Protein AF-A0A9Y1FMV9-F1 (afdb_monomer_lite)

pLDDT: mean 71.21, std 13.7, range [32.91, 86.69]

Structure (mmCIF, N/CA/C/O backbone):
data_AF-A0A9Y1FMV9-F1
#
_entry.id   AF-A0A9Y1FMV9-F1
#
loop_
_atom_site.group_PDB
_atom_site.id
_atom_site.type_symbol
_atom_site.label_atom_id
_atom_site.label_alt_id
_atom_site.label_comp_id
_atom_site.label_asym_id
_atom_site.label_entity_id
_atom_site.label_seq_id
_atom_site.pdbx_PDB_ins_code
_atom_site.Cartn_x
_atom_site.Cartn_y
_atom_site.Cartn_z
_atom_site.occupancy
_atom_site.B_iso_or_equiv
_atom_site.auth_seq_id
_atom_site.auth_comp_id
_atom_site.auth_asym_id
_atom_site.auth_atom_id
_atom_site.pdbx_PDB_model_num
ATOM 1 N N . MET A 1 1 ? 15.085 -5.071 -22.500 1.00 32.91 1 MET A N 1
ATOM 2 C CA . MET A 1 1 ? 13.706 -5.450 -22.124 1.00 32.91 1 MET A CA 1
ATOM 3 C C . MET A 1 1 ? 13.434 -4.931 -20.727 1.00 32.91 1 MET A C 1
ATOM 5 O O . MET A 1 1 ? 13.987 -5.466 -19.777 1.00 32.91 1 MET A O 1
ATOM 9 N N . ILE A 1 2 ? 12.656 -3.857 -20.595 1.00 39.28 2 ILE A N 1
ATOM 10 C CA . ILE A 1 2 ? 12.183 -3.416 -19.281 1.00 39.28 2 ILE A CA 1
ATOM 11 C C . ILE A 1 2 ? 11.007 -4.333 -18.966 1.00 39.28 2 ILE A C 1
ATOM 13 O O . ILE A 1 2 ? 9.917 -4.130 -19.495 1.00 39.28 2 ILE A O 1
ATOM 17 N N . TYR A 1 3 ? 11.250 -5.387 -18.186 1.00 43.34 3 TYR A N 1
ATOM 18 C CA . TYR A 1 3 ? 10.162 -6.139 -17.578 1.00 43.34 3 TYR A CA 1
ATOM 19 C C . TYR A 1 3 ? 9.313 -5.116 -16.828 1.00 43.34 3 TYR A C 1
ATOM 21 O O . TYR A 1 3 ? 9.797 -4.440 -15.920 1.00 43.34 3 TYR A O 1
ATOM 29 N N . PHE A 1 4 ? 8.074 -4.914 -17.271 1.00 46.78 4 PHE A N 1
ATOM 30 C CA . PHE A 1 4 ? 7.110 -4.169 -16.484 1.00 46.78 4 PHE A CA 1
ATOM 31 C C . PHE A 1 4 ? 6.951 -4.960 -15.189 1.00 46.78 4 PHE A C 1
ATOM 33 O O . PHE A 1 4 ? 6.237 -5.953 -15.178 1.00 46.78 4 PHE A O 1
ATOM 40 N N . GLN A 1 5 ? 7.636 -4.553 -14.118 1.00 57.47 5 GLN A N 1
ATOM 41 C CA . GLN A 1 5 ? 7.363 -5.061 -12.780 1.00 57.47 5 GLN A CA 1
ATOM 42 C C . GLN A 1 5 ? 5.907 -4.706 -12.483 1.00 57.47 5 GLN A C 1
ATOM 44 O O . GLN A 1 5 ? 5.527 -3.544 -12.316 1.00 57.47 5 GLN A O 1
ATOM 49 N N . ILE A 1 6 ? 5.049 -5.703 -12.644 1.00 64.56 6 ILE A N 1
ATOM 50 C CA . ILE A 1 6 ? 3.667 -5.678 -12.199 1.00 64.56 6 ILE A CA 1
ATOM 51 C C . ILE A 1 6 ? 3.742 -5.881 -10.687 1.00 64.56 6 ILE A C 1
ATOM 53 O O . ILE A 1 6 ? 4.523 -6.706 -10.218 1.00 64.56 6 ILE A O 1
ATOM 57 N N . LEU A 1 7 ? 2.986 -5.085 -9.930 1.00 70.56 7 LEU A N 1
ATOM 58 C CA . LEU A 1 7 ? 2.775 -5.389 -8.520 1.00 70.56 7 LEU A CA 1
ATOM 59 C C . LEU A 1 7 ? 1.946 -6.667 -8.481 1.00 70.56 7 LEU A C 1
ATOM 61 O O . LEU A 1 7 ? 0.809 -6.677 -8.938 1.00 70.56 7 LEU A O 1
ATOM 65 N N . ASP A 1 8 ? 2.552 -7.744 -8.003 1.00 79.81 8 ASP A N 1
ATOM 66 C CA . ASP A 1 8 ? 1.854 -9.003 -7.796 1.00 79.81 8 ASP A CA 1
ATOM 67 C C . ASP A 1 8 ? 0.802 -8.804 -6.700 1.00 79.81 8 ASP A C 1
ATOM 69 O O . ASP A 1 8 ? 1.131 -8.607 -5.526 1.00 79.81 8 ASP A O 1
ATOM 73 N N . SER A 1 9 ? -0.468 -8.823 -7.099 1.00 79.88 9 SER A N 1
ATOM 74 C CA . SER A 1 9 ? -1.610 -8.577 -6.223 1.00 79.88 9 SER A CA 1
ATOM 75 C C . SER A 1 9 ? -1.621 -9.515 -5.015 1.00 79.88 9 SER A C 1
ATOM 77 O O . SER A 1 9 ? -1.954 -9.084 -3.912 1.00 79.88 9 SER A O 1
ATOM 79 N N . GLN A 1 10 ? -1.195 -10.771 -5.185 1.00 83.62 10 GLN A N 1
ATOM 80 C CA . GLN A 1 10 ? -1.151 -11.743 -4.099 1.00 83.62 10 GLN A CA 1
ATOM 81 C C . GLN A 1 10 ? -0.050 -11.396 -3.093 1.00 83.62 10 GLN A C 1
ATOM 83 O O . GLN A 1 10 ? -0.318 -11.352 -1.893 1.00 83.62 10 GLN A O 1
ATOM 88 N N . LYS A 1 11 ? 1.154 -11.049 -3.563 1.00 82.62 11 LYS A N 1
ATOM 89 C CA . LYS A 1 11 ? 2.232 -10.583 -2.672 1.00 82.62 11 LYS A CA 1
ATOM 90 C C . LYS A 1 11 ? 1.844 -9.318 -1.915 1.00 82.62 11 LYS A C 1
ATOM 92 O O . LYS A 1 11 ? 2.167 -9.179 -0.738 1.00 82.62 11 LYS A O 1
ATOM 97 N N . VAL A 1 12 ? 1.147 -8.395 -2.579 1.00 82.00 12 VAL A N 1
ATOM 98 C CA . VAL A 1 12 ? 0.644 -7.168 -1.944 1.00 82.00 12 VAL A CA 1
ATOM 99 C C . VAL A 1 12 ? -0.340 -7.502 -0.838 1.00 82.00 12 VAL A C 1
ATOM 101 O O . VAL A 1 12 ? -0.227 -6.969 0.267 1.00 82.00 12 VAL A O 1
ATOM 104 N N . ARG A 1 13 ? -1.267 -8.415 -1.121 1.00 83.62 13 ARG A N 1
ATOM 105 C CA . ARG A 1 13 ? -2.250 -8.889 -0.156 1.00 83.62 13 ARG A CA 1
ATOM 106 C C . ARG A 1 13 ? -1.587 -9.531 1.060 1.00 83.62 13 ARG A C 1
ATOM 108 O O . ARG A 1 13 ? -1.848 -9.115 2.186 1.00 83.62 13 ARG A O 1
ATOM 115 N N . GLU A 1 14 ? -0.694 -10.490 0.839 1.00 86.69 14 GLU A N 1
ATOM 116 C CA . GLU A 1 14 ? 0.027 -11.193 1.904 1.00 86.69 14 GLU A CA 1
ATOM 117 C C . GLU A 1 14 ? 0.852 -10.227 2.759 1.00 86.69 14 GLU A C 1
ATOM 119 O O . GLU A 1 14 ? 0.773 -10.259 3.988 1.00 86.69 14 GLU A O 1
ATOM 124 N N . PHE A 1 15 ? 1.587 -9.309 2.126 1.00 85.56 15 PHE A N 1
ATOM 125 C CA . PHE A 1 15 ? 2.379 -8.314 2.841 1.00 85.56 15 PHE A CA 1
ATOM 126 C C . PHE A 1 15 ? 1.511 -7.426 3.734 1.00 85.56 15 PHE A C 1
ATOM 128 O O . PHE A 1 15 ? 1.883 -7.169 4.881 1.00 85.56 15 PHE A O 1
ATOM 135 N N . ILE A 1 16 ? 0.367 -6.956 3.227 1.00 83.75 16 ILE A N 1
ATOM 136 C CA . ILE A 1 16 ? -0.556 -6.109 3.987 1.00 83.75 16 ILE A CA 1
ATOM 137 C C . ILE A 1 16 ? -1.097 -6.858 5.206 1.00 83.75 16 ILE A C 1
ATOM 139 O O . ILE A 1 16 ? -1.037 -6.308 6.304 1.00 83.75 16 ILE A O 1
ATOM 143 N N . VAL A 1 17 ? -1.551 -8.104 5.039 1.00 84.19 17 VAL A N 1
ATOM 144 C CA . VAL A 1 17 ? -2.095 -8.921 6.138 1.00 84.19 17 VAL A CA 1
ATOM 145 C C . VAL A 1 17 ? -1.033 -9.193 7.203 1.00 84.19 17 VAL A C 1
ATOM 147 O O . VAL A 1 17 ? -1.274 -8.982 8.389 1.00 84.19 17 VAL A O 1
ATOM 150 N N . ILE A 1 18 ? 0.168 -9.615 6.795 1.00 86.56 18 ILE A N 1
ATOM 151 C CA . ILE A 1 18 ? 1.258 -9.952 7.724 1.00 86.56 18 ILE A CA 1
ATOM 152 C C . ILE A 1 18 ? 1.703 -8.722 8.524 1.00 86.56 18 ILE A C 1
ATOM 154 O O . ILE A 1 18 ? 1.973 -8.813 9.722 1.00 86.56 18 ILE A O 1
ATOM 158 N N . ASN A 1 19 ? 1.780 -7.561 7.870 1.00 83.50 19 ASN A N 1
ATOM 159 C CA . ASN A 1 19 ? 2.355 -6.355 8.463 1.00 83.50 19 ASN A CA 1
ATOM 160 C C . ASN A 1 19 ? 1.312 -5.388 9.030 1.00 83.50 19 ASN A C 1
ATOM 162 O O . ASN A 1 19 ? 1.691 -4.330 9.536 1.00 83.50 19 ASN A O 1
ATOM 166 N N . GLU A 1 20 ? 0.022 -5.724 8.989 1.00 82.62 20 GLU A N 1
ATOM 167 C CA . GLU A 1 20 ? -1.076 -4.831 9.368 1.00 82.62 20 GLU A CA 1
ATOM 168 C C . GLU A 1 20 ? -0.852 -4.185 10.743 1.00 82.62 20 GLU A C 1
ATOM 170 O O . GLU A 1 20 ? -0.857 -2.959 10.872 1.00 82.62 20 GLU A O 1
ATOM 175 N N . LEU A 1 21 ? -0.588 -4.996 11.774 1.00 79.81 21 LEU A N 1
ATOM 176 C CA . LEU A 1 21 ? -0.385 -4.513 13.144 1.00 79.81 21 LEU A CA 1
ATOM 177 C C . LEU A 1 21 ? 0.828 -3.584 13.269 1.00 79.81 21 LEU A C 1
ATOM 179 O O . LEU A 1 21 ? 0.791 -2.615 14.030 1.00 79.81 21 LEU A O 1
ATOM 183 N N . PHE A 1 22 ? 1.905 -3.870 12.539 1.00 82.12 22 PHE A N 1
ATOM 184 C CA . PHE A 1 22 ? 3.112 -3.047 12.544 1.00 82.12 22 PHE A CA 1
ATOM 185 C C . PHE A 1 22 ? 2.873 -1.715 11.827 1.00 82.12 22 PHE A C 1
ATOM 187 O O . PHE A 1 22 ? 3.158 -0.647 12.371 1.00 82.12 22 PHE A O 1
ATOM 194 N N . LEU A 1 23 ? 2.275 -1.764 10.638 1.00 78.19 23 LEU A N 1
ATOM 195 C CA . LEU A 1 23 ? 1.988 -0.595 9.812 1.00 78.19 23 LEU A CA 1
ATOM 196 C C . LEU A 1 23 ? 0.994 0.349 10.496 1.00 78.19 23 LEU A C 1
ATOM 198 O O . LEU A 1 23 ? 1.210 1.563 10.503 1.00 78.19 23 LEU A O 1
ATOM 202 N N . LYS A 1 24 ? -0.043 -0.197 11.144 1.00 77.75 24 LYS A N 1
ATOM 203 C CA . LYS A 1 24 ? -0.998 0.575 11.953 1.00 77.75 24 LYS A CA 1
ATOM 204 C C . LYS A 1 24 ? -0.347 1.245 13.164 1.00 77.75 24 LYS A C 1
ATOM 206 O O . LYS A 1 24 ? -0.765 2.329 13.549 1.00 77.75 24 LYS A O 1
ATOM 211 N N . LYS A 1 25 ? 0.691 0.648 13.762 1.00 78.31 25 LYS A N 1
ATOM 212 C CA . LYS A 1 25 ? 1.472 1.298 14.833 1.00 78.31 25 LYS A CA 1
ATOM 213 C C . LYS A 1 25 ? 2.397 2.391 14.293 1.00 78.31 25 LYS A C 1
ATOM 215 O O . LYS A 1 25 ? 2.572 3.421 14.942 1.00 78.31 25 LYS A O 1
ATOM 220 N N . LEU A 1 26 ? 2.987 2.179 13.115 1.00 73.69 26 LEU A N 1
ATOM 221 C CA . LEU A 1 26 ? 3.931 3.115 12.496 1.00 73.69 26 LEU A CA 1
ATOM 222 C C . LEU A 1 26 ? 3.247 4.385 11.964 1.00 73.69 26 LEU A C 1
ATOM 224 O O . LEU A 1 26 ? 3.853 5.465 11.898 1.00 73.69 26 LEU A O 1
ATOM 228 N N . VAL A 1 27 ? 1.985 4.257 11.559 1.00 72.56 27 VAL A N 1
ATOM 229 C CA . VAL A 1 27 ? 1.145 5.358 11.102 1.00 72.56 27 VAL A CA 1
ATOM 230 C C . VAL A 1 27 ? 0.164 5.715 12.210 1.00 72.56 27 VAL A C 1
ATOM 232 O O . VAL A 1 27 ? -0.837 5.038 12.398 1.00 72.56 27 VAL A O 1
ATOM 235 N N . LYS A 1 28 ? 0.414 6.820 12.925 1.00 65.12 28 LYS A N 1
ATOM 236 C CA . LYS A 1 28 ? -0.615 7.424 13.783 1.00 65.12 28 LYS A CA 1
ATOM 237 C C . LYS A 1 28 ? -1.770 7.886 12.892 1.00 65.12 28 LYS A C 1
ATOM 239 O O . LYS A 1 28 ? -1.686 8.945 12.267 1.00 65.12 28 LYS A O 1
ATOM 244 N N . GLU A 1 29 ? -2.820 7.080 12.791 1.00 62.00 29 GLU A N 1
ATOM 245 C CA . GLU A 1 29 ? -4.064 7.518 12.171 1.00 62.00 29 GLU A CA 1
ATOM 246 C C . GLU A 1 29 ? -4.728 8.530 13.105 1.00 62.00 29 GLU A C 1
ATOM 248 O O . GLU A 1 29 ? -5.102 8.215 14.233 1.00 62.00 29 GLU A O 1
ATOM 253 N N . GLU A 1 30 ? -4.821 9.786 12.668 1.00 53.00 30 GLU A N 1
ATOM 254 C CA . GLU A 1 30 ? -5.593 10.778 13.408 1.00 53.00 30 GLU A CA 1
ATOM 255 C C . GLU A 1 30 ? -7.077 10.415 13.293 1.00 53.00 30 GLU A C 1
ATOM 257 O O . GLU A 1 30 ? -7.675 10.563 12.227 1.00 53.00 30 GLU A O 1
ATOM 262 N N . THR A 1 31 ? -7.695 10.014 14.405 1.00 46.84 31 THR A N 1
ATOM 263 C CA . THR A 1 31 ? -9.148 9.847 14.595 1.00 46.84 31 THR A CA 1
ATOM 264 C C . THR A 1 31 ? -9.882 11.196 14.575 1.00 46.84 31 THR A C 1
ATOM 266 O O . THR A 1 31 ? -10.723 11.498 15.416 1.00 46.84 31 THR A O 1
ATOM 269 N N . ARG A 1 32 ? -9.559 12.078 13.626 1.00 45.28 32 ARG A N 1
ATOM 270 C CA . ARG A 1 32 ? -10.301 13.324 13.427 1.00 45.28 32 ARG A CA 1
ATOM 271 C C . ARG A 1 32 ? -11.437 13.077 12.447 1.00 45.28 32 ARG A C 1
ATO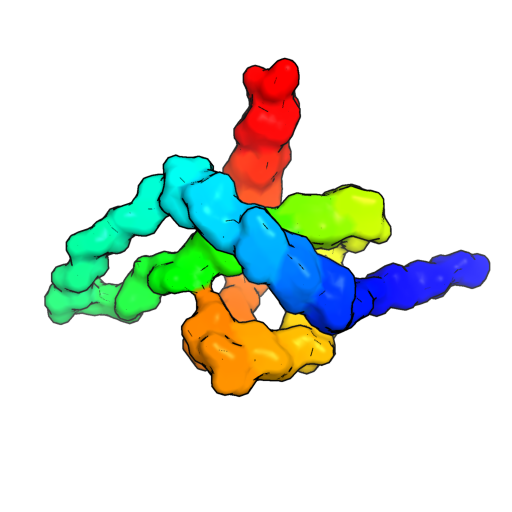M 273 O O . ARG A 1 32 ? -11.283 13.235 11.236 1.00 45.28 32 ARG A O 1
ATOM 280 N N . GLU A 1 33 ? -12.608 12.762 12.992 1.00 44.56 33 GLU A N 1
ATOM 281 C CA . GLU A 1 33 ? -13.881 12.974 12.303 1.00 44.56 33 GLU A CA 1
ATOM 282 C C . GLU A 1 33 ? -14.075 14.481 12.076 1.00 44.56 33 GLU A C 1
ATOM 284 O O . GLU A 1 33 ? -14.683 15.197 12.870 1.00 44.56 33 GLU A O 1
ATOM 289 N N . SER A 1 34 ? -13.496 15.016 11.001 1.00 43.00 34 SER A N 1
ATOM 290 C CA . SER A 1 34 ? -13.768 16.397 10.618 1.00 43.00 34 SER A CA 1
ATOM 291 C C . SER A 1 34 ? -15.220 16.517 10.148 1.00 43.00 34 SER A C 1
ATOM 293 O O . SER A 1 34 ? -15.591 15.951 9.121 1.00 43.00 34 SER A O 1
ATOM 295 N N . LYS A 1 35 ? -16.031 17.322 10.848 1.00 46.53 35 LYS A N 1
ATOM 296 C CA . LYS A 1 35 ? -17.382 17.729 10.409 1.00 46.53 35 LYS A CA 1
ATOM 297 C C . LYS A 1 35 ? -17.368 18.645 9.168 1.00 46.53 35 LYS A C 1
ATOM 299 O O . LYS A 1 35 ? -18.422 18.957 8.624 1.00 46.53 35 LYS A O 1
ATOM 304 N N . ARG A 1 36 ? -16.191 19.086 8.700 1.00 46.94 36 ARG A N 1
ATOM 305 C CA . ARG A 1 36 ? -16.007 19.936 7.511 1.00 46.94 36 ARG A CA 1
ATOM 306 C C . ARG A 1 36 ? -14.836 19.427 6.665 1.00 46.94 36 ARG A C 1
ATOM 308 O O . ARG A 1 36 ? -13.674 19.589 7.024 1.00 46.94 36 ARG A O 1
ATOM 315 N N . GLY A 1 37 ? -15.151 18.855 5.507 1.00 38.44 37 GLY A N 1
ATOM 316 C CA . GLY A 1 37 ? -14.172 18.489 4.480 1.00 38.44 37 GLY A CA 1
ATOM 317 C C . GLY A 1 37 ? -13.719 17.029 4.547 1.00 38.44 37 GLY A C 1
ATOM 318 O O . GLY A 1 37 ? -13.384 16.534 5.616 1.00 38.44 37 GLY A O 1
ATOM 319 N N . ARG A 1 38 ? -13.759 16.375 3.370 1.00 41.12 38 ARG A N 1
ATOM 320 C CA . ARG A 1 38 ? -13.398 14.979 3.033 1.00 41.12 38 ARG A CA 1
ATOM 321 C C . ARG A 1 38 ? -12.768 14.165 4.172 1.00 41.12 38 ARG A C 1
ATOM 323 O O . ARG A 1 38 ? -11.689 14.521 4.642 1.00 41.12 38 ARG A O 1
ATOM 330 N N . LYS A 1 39 ? -13.386 13.015 4.499 1.00 40.41 39 LYS A N 1
ATOM 331 C CA . LYS A 1 39 ? -12.806 11.956 5.350 1.00 40.41 39 LYS A CA 1
ATOM 332 C C . LYS A 1 39 ? -11.333 11.760 4.965 1.00 40.41 39 LYS A C 1
ATOM 334 O O . LYS A 1 39 ? -11.038 11.289 3.868 1.00 40.41 39 LYS A O 1
ATOM 339 N N . ARG A 1 40 ? -10.407 12.197 5.823 1.00 47.75 40 ARG A N 1
ATOM 340 C CA . ARG A 1 40 ? -8.969 12.095 5.557 1.00 47.75 40 ARG A CA 1
ATOM 341 C C . ARG A 1 40 ? -8.530 10.663 5.848 1.00 47.75 40 ARG A C 1
ATOM 343 O O . ARG A 1 40 ? -8.266 10.343 6.992 1.00 47.75 40 ARG A O 1
ATOM 350 N N . ILE A 1 41 ? -8.487 9.859 4.784 1.00 50.50 41 ILE A N 1
ATOM 351 C CA . ILE A 1 41 ? -7.711 8.621 4.587 1.00 50.50 41 ILE A CA 1
ATOM 352 C C . ILE A 1 41 ? -7.627 7.723 5.837 1.00 50.50 41 ILE A C 1
ATOM 354 O O . ILE A 1 41 ? -6.709 7.865 6.638 1.00 50.50 41 ILE A O 1
ATOM 358 N N . VAL A 1 42 ? -8.536 6.750 5.929 1.00 53.62 42 VAL A N 1
ATOM 359 C CA . VAL A 1 42 ? -8.571 5.663 6.942 1.00 53.62 42 VAL A CA 1
ATOM 360 C C . VAL A 1 42 ? -7.616 4.503 6.565 1.00 53.62 42 VAL A C 1
ATOM 362 O O . VAL A 1 42 ? -7.833 3.338 6.874 1.00 53.62 42 VAL A O 1
ATOM 365 N N . GLU A 1 43 ? -6.633 4.810 5.720 1.00 70.38 43 GLU A N 1
ATOM 366 C CA . GLU A 1 43 ? -5.990 3.858 4.801 1.00 70.38 43 GLU A CA 1
ATOM 367 C C . GLU A 1 43 ? -4.497 4.190 4.636 1.00 70.38 43 GLU A C 1
ATOM 369 O O . GLU A 1 43 ? -3.809 3.662 3.763 1.00 70.38 43 GLU A O 1
ATOM 374 N N . ARG A 1 44 ? -3.963 5.115 5.451 1.00 74.31 44 ARG A N 1
ATOM 375 C CA . ARG A 1 44 ? -2.598 5.644 5.270 1.00 74.31 44 ARG A CA 1
ATOM 376 C C . ARG A 1 44 ? -1.550 4.556 5.463 1.00 74.31 44 ARG A C 1
ATOM 378 O O . ARG A 1 44 ? -0.514 4.584 4.803 1.00 74.31 44 ARG A O 1
ATOM 385 N N . TRP A 1 45 ? -1.828 3.610 6.354 1.00 78.50 45 TRP A N 1
ATOM 386 C CA . TRP A 1 45 ? -0.984 2.445 6.589 1.00 78.50 45 TRP A CA 1
ATOM 387 C C . TRP A 1 45 ? -0.968 1.493 5.379 1.00 78.50 45 TRP A C 1
ATOM 389 O O . TRP A 1 45 ? 0.086 0.943 5.076 1.00 78.50 45 TRP A O 1
ATOM 399 N N . VAL A 1 46 ? -2.070 1.383 4.625 1.00 79.94 46 VAL A N 1
ATOM 400 C CA . VAL A 1 46 ? -2.139 0.602 3.375 1.00 79.94 46 VAL A CA 1
ATOM 401 C C . VAL A 1 46 ? -1.324 1.284 2.274 1.00 79.94 46 VAL A C 1
ATOM 403 O O . VAL A 1 46 ? -0.521 0.641 1.605 1.00 79.94 46 VAL A O 1
ATOM 406 N N . ILE A 1 47 ? -1.451 2.610 2.132 1.00 80.44 47 ILE A N 1
ATOM 407 C CA . ILE A 1 47 ? -0.639 3.402 1.187 1.00 80.44 47 ILE A CA 1
ATOM 408 C C . ILE A 1 47 ? 0.855 3.252 1.499 1.00 80.44 47 ILE A C 1
ATOM 410 O O . ILE A 1 47 ? 1.675 3.118 0.591 1.00 80.44 47 ILE A O 1
ATOM 414 N N . LEU A 1 48 ? 1.210 3.262 2.785 1.00 81.19 48 LEU A N 1
ATOM 415 C CA . LEU A 1 48 ? 2.575 3.027 3.236 1.00 81.19 48 LEU A CA 1
ATOM 416 C C . LEU A 1 48 ? 3.050 1.609 2.888 1.00 81.19 48 LEU A C 1
ATOM 418 O O . LEU A 1 48 ? 4.153 1.464 2.370 1.00 81.19 48 LEU A O 1
ATOM 422 N N . ALA A 1 49 ? 2.227 0.585 3.130 1.00 84.06 49 ALA A N 1
ATOM 423 C CA . ALA A 1 49 ?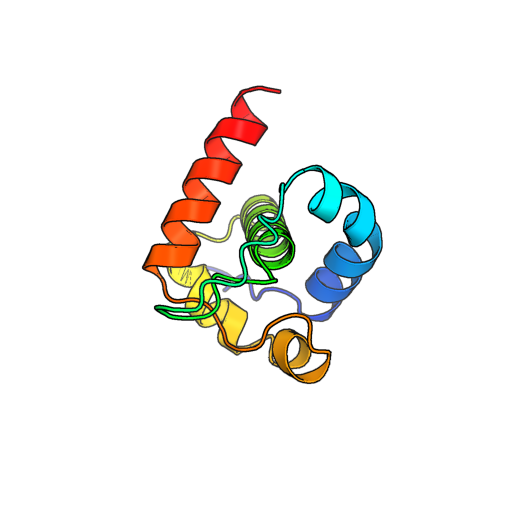 2.541 -0.801 2.780 1.00 84.06 49 ALA A CA 1
ATOM 424 C C . ALA A 1 49 ? 2.890 -0.924 1.295 1.00 84.06 49 ALA A C 1
ATOM 426 O O . ALA A 1 49 ? 3.947 -1.425 0.923 1.00 84.06 49 ALA A O 1
ATOM 427 N N . ILE A 1 50 ? 2.026 -0.364 0.453 1.00 82.88 50 ILE A N 1
ATOM 428 C CA . ILE A 1 50 ? 2.194 -0.329 -0.994 1.00 82.88 50 ILE A CA 1
ATOM 429 C C . ILE A 1 50 ? 3.486 0.397 -1.387 1.00 82.88 50 ILE A C 1
ATOM 431 O O . ILE A 1 50 ? 4.217 -0.079 -2.253 1.00 82.88 50 ILE A O 1
ATOM 435 N N . ALA A 1 51 ? 3.790 1.537 -0.760 1.00 81.44 51 ALA A N 1
ATOM 436 C CA . ALA A 1 51 ? 5.015 2.285 -1.036 1.00 81.44 51 ALA A CA 1
ATOM 437 C C . ALA A 1 51 ? 6.278 1.485 -0.673 1.00 81.44 51 ALA A C 1
ATOM 439 O O . ALA A 1 51 ? 7.265 1.539 -1.407 1.00 81.44 51 ALA A O 1
ATOM 440 N N . ILE A 1 52 ? 6.240 0.724 0.425 1.00 82.56 52 ILE A N 1
ATOM 441 C CA . ILE A 1 52 ? 7.338 -0.154 0.847 1.00 82.56 52 ILE A CA 1
ATOM 442 C C . ILE A 1 52 ? 7.538 -1.281 -0.170 1.00 82.56 52 ILE A C 1
ATOM 444 O O . ILE A 1 52 ? 8.650 -1.448 -0.669 1.00 82.56 52 ILE A O 1
ATOM 448 N N . ILE A 1 53 ? 6.473 -1.999 -0.537 1.00 84.06 53 ILE A N 1
ATOM 449 C CA . ILE A 1 53 ? 6.543 -3.082 -1.533 1.00 84.06 53 ILE A CA 1
ATOM 450 C C . ILE A 1 53 ? 7.065 -2.548 -2.861 1.00 84.06 53 ILE A C 1
ATOM 452 O O . ILE A 1 53 ? 7.984 -3.113 -3.439 1.00 84.06 53 ILE A O 1
ATOM 456 N N . ALA A 1 54 ? 6.529 -1.419 -3.321 1.00 81.31 54 ALA A N 1
ATOM 457 C CA . ALA A 1 54 ? 6.976 -0.790 -4.551 1.00 81.31 54 ALA A CA 1
ATOM 458 C C . ALA A 1 54 ? 8.466 -0.438 -4.519 1.00 81.31 54 ALA A C 1
ATOM 460 O O . ALA A 1 54 ? 9.129 -0.571 -5.541 1.00 81.31 54 ALA A O 1
ATOM 461 N N . ARG A 1 55 ? 9.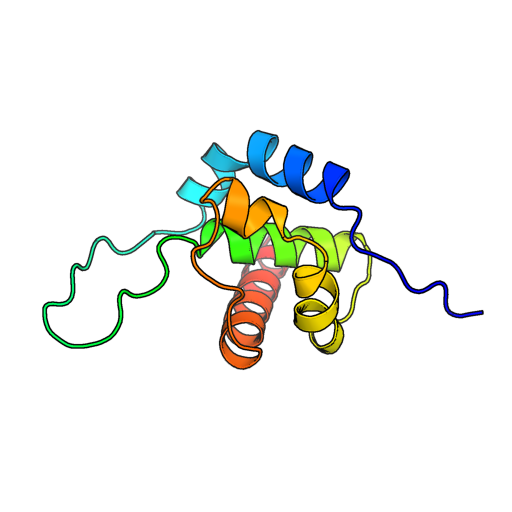024 -0.034 -3.371 1.00 80.06 55 ARG A N 1
ATOM 462 C CA . ARG A 1 55 ? 10.475 0.167 -3.248 1.00 80.06 55 ARG A CA 1
ATOM 463 C C . ARG A 1 55 ? 11.265 -1.130 -3.306 1.00 80.06 55 ARG A C 1
ATOM 465 O O . ARG A 1 55 ? 12.267 -1.159 -4.011 1.00 80.06 55 ARG A O 1
ATOM 472 N N . ILE A 1 56 ? 10.825 -2.164 -2.593 1.00 81.00 56 ILE A N 1
ATOM 473 C CA . ILE A 1 56 ? 11.467 -3.489 -2.613 1.00 81.00 56 ILE A CA 1
ATOM 474 C C . ILE A 1 56 ? 11.497 -4.030 -4.047 1.00 81.00 56 ILE A C 1
ATOM 476 O O . ILE A 1 56 ? 12.522 -4.510 -4.517 1.00 81.00 56 ILE A O 1
ATOM 480 N N . GLU A 1 57 ? 10.392 -3.859 -4.766 1.00 80.12 57 GLU A N 1
ATOM 481 C CA . GLU A 1 57 ? 10.237 -4.255 -6.162 1.00 80.12 57 GLU A CA 1
ATOM 482 C C . GLU A 1 57 ? 10.880 -3.254 -7.143 1.00 80.12 57 GLU A C 1
ATOM 484 O O . GLU A 1 57 ? 10.788 -3.449 -8.343 1.00 80.12 57 GLU A O 1
ATOM 489 N N . GLY A 1 58 ? 11.528 -2.168 -6.702 1.00 80.25 58 GLY A N 1
ATOM 490 C CA . GLY A 1 58 ? 12.184 -1.203 -7.603 1.00 80.25 58 GLY A CA 1
ATOM 491 C C . GLY A 1 58 ? 11.232 -0.381 -8.490 1.00 80.25 58 GLY A C 1
ATOM 492 O O . GLY A 1 58 ? 11.648 0.234 -9.476 1.00 80.25 58 GLY A O 1
ATOM 493 N N . ILE A 1 59 ? 9.948 -0.326 -8.143 1.00 82.62 59 ILE A N 1
ATOM 494 C CA . ILE A 1 59 ? 8.915 0.407 -8.869 1.00 82.62 59 ILE A CA 1
ATOM 495 C C . ILE A 1 59 ? 9.030 1.900 -8.561 1.00 82.62 59 ILE A C 1
ATOM 497 O O . ILE A 1 59 ? 8.870 2.366 -7.431 1.00 82.62 59 ILE A O 1
ATOM 501 N N . ALA A 1 60 ? 9.245 2.691 -9.612 1.00 80.31 60 ALA A N 1
ATOM 502 C CA . ALA A 1 60 ? 9.225 4.141 -9.504 1.00 80.31 60 ALA A CA 1
ATOM 503 C C . ALA A 1 60 ? 7.837 4.637 -9.067 1.00 80.31 60 ALA A C 1
ATOM 505 O O . ALA A 1 60 ? 6.831 4.308 -9.697 1.00 80.31 60 ALA A O 1
ATOM 506 N N . TRP A 1 61 ? 7.79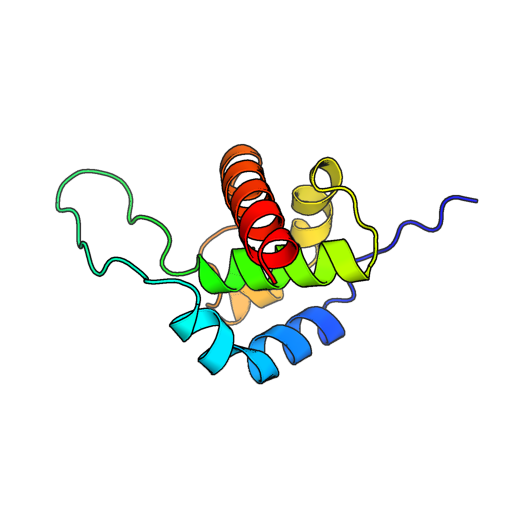0 5.532 -8.075 1.00 76.94 61 TRP A N 1
ATOM 507 C CA . TRP A 1 61 ? 6.539 6.082 -7.528 1.00 76.94 61 TRP A CA 1
ATOM 508 C C . TRP A 1 61 ? 5.584 6.638 -8.598 1.00 76.94 61 TRP A C 1
ATOM 510 O O . TRP A 1 61 ? 4.368 6.554 -8.461 1.00 76.94 61 TRP A O 1
ATOM 520 N N . ARG A 1 62 ? 6.124 7.185 -9.699 1.00 80.62 62 ARG A N 1
ATOM 521 C CA . ARG A 1 62 ? 5.342 7.745 -10.816 1.00 80.62 62 ARG A CA 1
ATOM 522 C C . ARG A 1 62 ? 4.476 6.709 -11.532 1.00 80.62 62 ARG A C 1
ATOM 524 O O . ARG A 1 62 ? 3.514 7.110 -12.173 1.00 80.62 62 ARG A O 1
ATOM 531 N N . LYS A 1 63 ? 4.848 5.430 -11.451 1.00 79.88 63 LYS A N 1
ATOM 532 C CA . LYS A 1 63 ? 4.134 4.293 -12.047 1.00 79.88 63 LYS A CA 1
ATOM 533 C C . LYS A 1 63 ? 3.200 3.604 -11.052 1.00 79.88 63 LYS A C 1
ATOM 535 O O . LYS A 1 63 ? 2.467 2.704 -11.431 1.00 79.88 63 LYS A O 1
ATOM 540 N N . LEU A 1 64 ? 3.240 3.997 -9.780 1.00 77.12 64 LEU A N 1
ATOM 541 C CA . LEU A 1 64 ? 2.566 3.280 -8.706 1.00 77.12 64 LEU A CA 1
ATOM 542 C C . LEU A 1 64 ? 1.039 3.350 -8.824 1.00 77.12 64 LEU A C 1
ATOM 544 O O . LEU A 1 64 ? 0.373 2.343 -8.645 1.00 77.12 64 LEU A O 1
ATOM 548 N N . GLU A 1 65 ? 0.500 4.514 -9.184 1.00 75.44 65 GLU A N 1
ATOM 549 C CA . GLU A 1 65 ? -0.941 4.723 -9.395 1.00 75.44 65 GLU A CA 1
ATOM 550 C C . GLU A 1 65 ? -1.506 3.775 -10.467 1.00 75.44 65 GLU A C 1
ATOM 552 O O . GLU A 1 65 ? -2.478 3.073 -10.215 1.00 75.44 65 GLU A O 1
ATOM 557 N N . GLU A 1 66 ? -0.830 3.676 -11.616 1.00 77.25 66 GLU A N 1
ATOM 558 C CA . GLU A 1 66 ? -1.189 2.770 -12.721 1.00 77.25 66 GLU A CA 1
ATOM 559 C C . GLU A 1 66 ? -1.074 1.289 -12.328 1.00 77.25 66 GLU A C 1
ATOM 561 O O . GLU A 1 66 ? -1.837 0.439 -12.779 1.00 77.25 66 GLU A O 1
ATOM 566 N N . LYS A 1 67 ? -0.111 0.951 -11.468 1.00 76.19 67 LYS A N 1
ATOM 567 C CA . LYS A 1 67 ? 0.045 -0.422 -10.976 1.00 76.19 67 LYS A CA 1
ATOM 568 C C . LYS A 1 67 ? -1.010 -0.786 -9.938 1.00 76.19 67 LYS A C 1
ATOM 570 O O . LYS A 1 67 ? -1.390 -1.945 -9.860 1.00 76.19 67 LYS A O 1
ATOM 575 N N . LEU A 1 68 ? -1.502 0.185 -9.176 1.00 73.44 68 LEU A N 1
ATOM 576 C CA . LEU A 1 68 ? -2.531 -0.025 -8.162 1.00 73.44 68 LEU A CA 1
ATOM 577 C C . LEU A 1 68 ? -3.943 -0.079 -8.711 1.00 73.44 68 LEU A C 1
ATOM 579 O O . LEU A 1 68 ? -4.782 -0.720 -8.090 1.00 73.44 68 LEU A O 1
ATOM 583 N N . SER A 1 69 ? -4.201 0.506 -9.881 1.00 71.06 69 SER A N 1
ATOM 584 C CA . SER A 1 69 ? -5.443 0.223 -10.607 1.00 71.06 69 SER A CA 1
ATOM 585 C C . SER A 1 69 ? -5.569 -1.240 -11.045 1.00 71.06 69 SER A C 1
ATOM 587 O O . SER A 1 69 ? -6.609 -1.614 -11.557 1.00 71.06 69 SER A O 1
ATOM 589 N N . LEU A 1 70 ? -4.526 -2.064 -10.872 1.00 72.88 70 LEU A N 1
ATOM 590 C CA . LEU A 1 70 ? -4.580 -3.517 -11.080 1.00 72.88 70 LEU A CA 1
ATOM 591 C C . LEU A 1 70 ? -4.852 -4.288 -9.774 1.00 72.88 70 LEU A C 1
ATOM 593 O O . LEU A 1 70 ? -4.965 -5.512 -9.784 1.00 72.88 70 LEU A O 1
ATOM 597 N N . CYS A 1 71 ? -4.925 -3.585 -8.642 1.00 74.94 71 CYS A N 1
ATOM 598 C CA . CYS A 1 71 ? -5.140 -4.148 -7.314 1.00 74.94 71 CYS A CA 1
ATOM 599 C C . CYS A 1 71 ? -6.573 -3.871 -6.833 1.00 74.94 71 CYS A C 1
ATOM 601 O O . CYS A 1 71 ? -6.764 -3.329 -5.743 1.00 74.94 71 CYS A 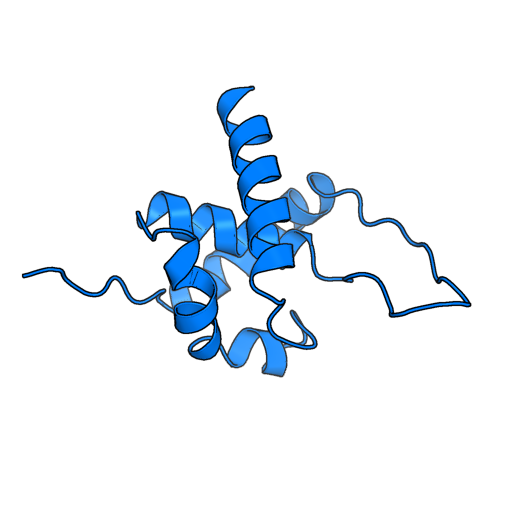O 1
ATOM 603 N N . ASP A 1 72 ? -7.576 -4.244 -7.633 1.00 78.94 72 ASP A N 1
ATOM 604 C CA . ASP A 1 72 ? -8.998 -4.004 -7.327 1.00 78.94 72 ASP A CA 1
ATOM 605 C C . ASP A 1 72 ? -9.425 -4.609 -5.981 1.00 78.94 72 ASP A C 1
ATOM 607 O O . ASP A 1 72 ? -10.234 -4.021 -5.260 1.00 78.94 72 ASP A O 1
ATOM 611 N N . PHE A 1 73 ? -8.778 -5.706 -5.573 1.00 80.56 73 PHE A N 1
ATOM 612 C CA . PHE A 1 73 ? -8.987 -6.352 -4.276 1.00 80.56 73 PHE A CA 1
ATOM 613 C C . PHE A 1 73 ? -8.788 -5.399 -3.081 1.00 80.56 73 PHE A C 1
ATOM 615 O O . PHE A 1 73 ? -9.418 -5.580 -2.043 1.00 80.56 73 PHE A O 1
ATOM 622 N N . LEU A 1 74 ? -7.957 -4.352 -3.212 1.00 79.06 74 LEU A N 1
ATOM 623 C CA . LEU A 1 74 ? -7.790 -3.333 -2.168 1.00 79.06 74 LEU A CA 1
ATOM 624 C C . LEU A 1 74 ? -9.117 -2.630 -1.866 1.00 79.06 74 LEU A C 1
ATOM 626 O O . LEU A 1 74 ? -9.373 -2.269 -0.719 1.00 79.06 74 LEU A O 1
ATOM 630 N N . ILE A 1 75 ? -9.950 -2.437 -2.889 1.00 79.94 75 ILE A N 1
ATOM 631 C CA . ILE A 1 75 ? -11.275 -1.835 -2.758 1.00 79.94 75 ILE A CA 1
ATOM 632 C C . ILE A 1 75 ? -12.306 -2.889 -2.356 1.00 79.94 75 ILE A C 1
ATOM 634 O O . ILE A 1 75 ? -13.085 -2.651 -1.434 1.00 79.94 75 ILE A O 1
ATOM 638 N N . GLU A 1 76 ? -12.288 -4.059 -2.998 1.00 80.94 76 GLU A N 1
ATOM 639 C CA . GLU A 1 76 ? -13.240 -5.147 -2.727 1.00 80.94 76 GLU A CA 1
ATOM 640 C C . GLU A 1 76 ? -13.168 -5.647 -1.276 1.00 80.94 76 GLU A C 1
ATOM 642 O O . GLU A 1 76 ? -14.198 -5.883 -0.648 1.00 80.94 76 GLU A O 1
ATOM 647 N N . GLU A 1 77 ? -11.963 -5.745 -0.709 1.00 78.88 77 GLU A N 1
ATOM 648 C CA . GLU A 1 77 ? -11.731 -6.175 0.678 1.00 78.88 77 GLU A CA 1
ATOM 649 C C . GLU A 1 77 ? -11.871 -5.028 1.692 1.00 78.88 77 GLU A C 1
ATOM 651 O O . GLU A 1 77 ? -11.691 -5.219 2.897 1.00 78.88 77 GLU A O 1
ATOM 656 N N . GLY A 1 78 ? -12.203 -3.821 1.225 1.00 74.88 78 GLY A N 1
ATOM 657 C CA . GLY A 1 78 ? -12.439 -2.655 2.071 1.00 74.88 78 GLY A CA 1
ATOM 658 C C . GLY A 1 78 ? -11.179 -2.061 2.705 1.00 74.88 78 GLY A C 1
ATOM 659 O O . GLY A 1 78 ? -11.287 -1.263 3.638 1.00 74.88 78 GLY A O 1
ATOM 660 N N . TRP A 1 79 ? -9.988 -2.421 2.217 1.00 76.94 79 TRP A N 1
ATOM 661 C CA . TRP A 1 79 ? -8.721 -1.834 2.668 1.00 76.94 79 TRP A CA 1
ATOM 662 C C . TRP A 1 79 ? -8.526 -0.410 2.151 1.00 76.94 79 TRP A C 1
ATOM 664 O O . TRP A 1 79 ? -7.848 0.390 2.793 1.00 76.94 79 TRP A O 1
ATOM 674 N N . MET A 1 80 ? -9.127 -0.088 1.007 1.00 77.38 80 MET A N 1
ATOM 675 C CA . MET A 1 80 ? -9.219 1.251 0.448 1.00 77.38 80 MET A CA 1
ATOM 676 C C . MET A 1 80 ? -10.635 1.547 -0.043 1.00 77.38 80 MET A C 1
ATOM 678 O O . MET A 1 80 ? -11.301 0.692 -0.607 1.00 77.38 80 MET A O 1
ATOM 682 N N . LYS A 1 81 ? -11.108 2.783 0.102 1.00 75.06 81 LYS A N 1
ATOM 683 C CA . LYS A 1 81 ? -12.369 3.225 -0.518 1.00 75.06 81 LYS A CA 1
ATOM 684 C C . LYS A 1 81 ? -12.195 3.622 -1.970 1.00 75.06 81 LYS A C 1
ATOM 686 O O . LYS A 1 81 ? -13.137 3.551 -2.752 1.00 75.06 81 LYS A O 1
ATOM 691 N N . ASN A 1 82 ? -11.012 4.113 -2.303 1.00 77.31 82 ASN A N 1
ATOM 692 C CA . ASN A 1 82 ? -10.640 4.531 -3.640 1.00 77.31 82 ASN A CA 1
ATOM 693 C C . ASN A 1 82 ? -9.117 4.563 -3.744 1.00 77.31 82 ASN A C 1
ATOM 695 O O . ASN A 1 82 ? -8.434 4.854 -2.763 1.00 77.31 82 ASN A O 1
ATOM 699 N N . ILE A 1 83 ? -8.588 4.361 -4.950 1.00 77.44 83 ILE A N 1
ATOM 700 C CA . ILE A 1 83 ? -7.158 4.554 -5.187 1.00 77.44 83 ILE A CA 1
ATOM 701 C C . ILE A 1 83 ? -6.817 6.039 -4.935 1.00 77.44 83 ILE A C 1
ATOM 703 O O . ILE A 1 83 ? -7.492 6.933 -5.466 1.00 77.44 83 ILE A O 1
ATOM 707 N N . PRO A 1 84 ? -5.830 6.341 -4.072 1.00 75.00 84 PRO A N 1
ATOM 708 C CA . PRO A 1 84 ? -5.409 7.707 -3.801 1.00 75.00 84 PRO A CA 1
ATOM 709 C C . PRO A 1 84 ? -4.882 8.412 -5.050 1.00 75.00 84 PRO A C 1
ATOM 711 O O . PRO A 1 84 ? -4.274 7.809 -5.924 1.00 75.00 84 PRO A O 1
ATOM 714 N N . SER A 1 85 ? -5.030 9.733 -5.089 1.00 76.31 85 SER A N 1
ATOM 715 C CA . SER A 1 85 ? -4.406 10.535 -6.148 1.00 76.31 85 SER A CA 1
ATOM 716 C C . SER A 1 85 ? -2.873 10.473 -6.100 1.00 76.31 85 SER A C 1
ATOM 718 O O . SER A 1 85 ? -2.271 10.388 -5.022 1.00 76.31 85 SER A O 1
ATOM 720 N N . LYS A 1 86 ? -2.231 10.659 -7.256 1.00 76.62 86 LYS A N 1
ATOM 721 C CA . LYS A 1 86 ? -0.772 10.804 -7.405 1.00 76.62 86 LYS A CA 1
ATOM 722 C C . LYS A 1 86 ? -0.078 11.685 -6.357 1.00 76.62 86 LYS A C 1
ATOM 724 O O . LYS A 1 86 ? 0.993 11.336 -5.859 1.00 76.62 86 LYS A O 1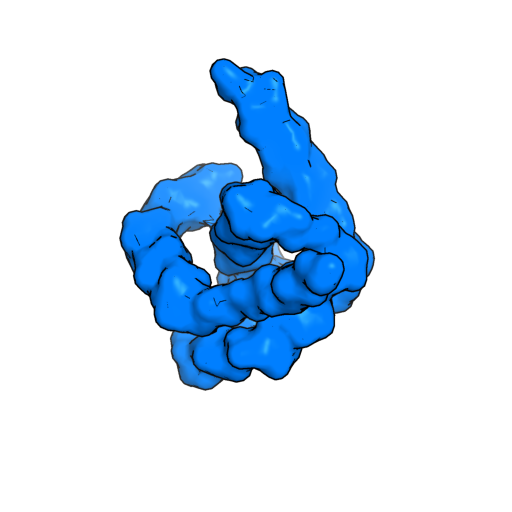
ATOM 729 N N . SER A 1 87 ? -0.661 12.833 -6.008 1.00 74.50 87 SER A N 1
ATOM 730 C CA . SER A 1 87 ? -0.088 13.754 -5.014 1.00 74.50 87 SER A CA 1
ATOM 731 C C . SER A 1 87 ? -0.092 13.162 -3.603 1.00 74.50 87 SER A C 1
ATOM 733 O O . SER A 1 87 ? 0.859 13.355 -2.849 1.00 74.50 87 SER A O 1
ATOM 735 N N . THR A 1 88 ? -1.125 12.388 -3.263 1.00 75.81 88 THR A N 1
ATOM 736 C CA . THR A 1 88 ? -1.226 11.687 -1.976 1.00 75.81 88 THR A CA 1
ATOM 737 C C . THR A 1 88 ? -0.153 10.607 -1.867 1.00 75.81 88 THR A C 1
ATOM 739 O O . THR A 1 88 ? 0.540 10.536 -0.852 1.00 75.81 88 THR A O 1
ATOM 742 N N . PHE A 1 89 ? 0.057 9.836 -2.938 1.00 77.00 89 PHE A N 1
ATOM 743 C CA . PHE A 1 89 ? 1.150 8.866 -3.008 1.00 77.00 89 PHE A CA 1
ATOM 744 C C . PHE A 1 89 ? 2.518 9.520 -2.865 1.00 77.00 89 PHE A C 1
ATOM 746 O O . PHE A 1 89 ? 3.339 9.035 -2.095 1.00 77.00 89 PHE A O 1
ATOM 753 N N . HIS A 1 90 ? 2.762 10.639 -3.552 1.00 79.12 90 HIS A N 1
ATOM 754 C CA . HIS A 1 90 ? 4.042 11.341 -3.465 1.00 79.12 90 HIS A CA 1
ATOM 755 C C . HIS A 1 90 ? 4.367 11.795 -2.033 1.00 79.12 90 HIS A C 1
ATOM 757 O O . HIS A 1 90 ? 5.501 11.645 -1.578 1.00 79.12 90 HIS A O 1
ATOM 763 N N . VAL A 1 91 ? 3.370 12.297 -1.295 1.00 77.81 91 VAL A N 1
ATOM 764 C CA . VAL A 1 91 ? 3.542 12.678 0.115 1.00 77.81 91 VAL A CA 1
ATOM 765 C C . VAL A 1 91 ? 3.927 11.465 0.966 1.00 77.81 91 VAL A C 1
ATOM 767 O O . VAL A 1 91 ? 4.910 11.531 1.700 1.00 77.81 91 VAL A O 1
ATOM 770 N N . VAL A 1 92 ? 3.208 10.344 0.847 1.00 75.25 92 VAL A N 1
ATOM 771 C CA . VAL A 1 92 ? 3.514 9.131 1.629 1.00 75.25 92 VAL A CA 1
ATOM 772 C C . VAL A 1 92 ? 4.862 8.530 1.228 1.00 75.25 92 VAL A C 1
ATOM 774 O O . VAL A 1 92 ? 5.633 8.125 2.094 1.00 75.25 92 VAL A O 1
ATOM 777 N N . TRP A 1 93 ? 5.203 8.547 -0.060 1.00 77.81 93 TRP A N 1
ATOM 778 C CA . TRP A 1 93 ? 6.497 8.096 -0.568 1.00 77.81 93 TRP A CA 1
ATOM 779 C C . TRP A 1 93 ? 7.668 8.849 0.070 1.00 77.81 93 TRP A C 1
ATOM 781 O O . TRP A 1 93 ? 8.630 8.230 0.519 1.00 77.81 93 TRP A O 1
ATOM 791 N N . ARG A 1 94 ? 7.568 10.181 0.167 1.00 79.50 94 ARG A N 1
ATOM 792 C CA . ARG A 1 94 ? 8.577 11.035 0.817 1.00 79.50 94 ARG A CA 1
ATOM 793 C C . ARG A 1 94 ? 8.695 10.764 2.315 1.00 79.50 94 ARG A C 1
ATOM 795 O O . ARG A 1 94 ? 9.797 10.743 2.848 1.00 79.50 94 ARG A O 1
ATOM 802 N N . VAL A 1 95 ? 7.574 10.519 2.990 1.00 72.44 95 VAL A N 1
ATOM 803 C CA . VAL A 1 95 ? 7.579 10.141 4.413 1.00 72.44 95 VAL A CA 1
ATOM 804 C C . VAL A 1 95 ? 8.246 8.780 4.617 1.00 72.44 95 VAL A C 1
ATOM 806 O O . VAL A 1 95 ? 9.008 8.605 5.562 1.00 72.44 95 VAL A O 1
ATOM 809 N N . THR A 1 96 ? 7.982 7.830 3.722 1.00 70.56 96 THR A N 1
ATOM 810 C CA . THR A 1 96 ? 8.586 6.490 3.753 1.00 70.56 96 THR A CA 1
ATOM 811 C C . THR A 1 96 ? 10.099 6.573 3.556 1.00 70.56 96 THR A C 1
ATOM 813 O O . THR A 1 96 ? 10.846 5.939 4.287 1.00 70.56 96 THR A O 1
ATOM 816 N N . GLU A 1 97 ? 10.552 7.407 2.616 1.00 70.31 97 GLU A N 1
ATOM 817 C CA . GLU A 1 97 ? 11.971 7.694 2.386 1.00 70.31 97 GLU A CA 1
ATOM 818 C C . GLU A 1 97 ? 12.671 8.211 3.644 1.00 70.31 97 GLU A C 1
ATOM 820 O O . GLU A 1 97 ? 13.682 7.646 4.042 1.00 70.31 97 GLU A O 1
ATOM 825 N N . SER A 1 98 ? 12.101 9.227 4.299 1.00 67.31 98 SER A N 1
ATOM 826 C CA . SER A 1 98 ? 12.669 9.796 5.528 1.00 67.31 98 SER A CA 1
ATOM 827 C C . SER A 1 98 ? 12.749 8.762 6.650 1.00 67.31 98 SER A C 1
ATOM 829 O O . SER A 1 98 ? 13.775 8.644 7.301 1.00 67.31 98 SER A O 1
ATOM 831 N N . LYS A 1 99 ? 11.684 7.973 6.852 1.00 65.88 99 LYS A N 1
ATOM 832 C CA . LYS A 1 99 ? 11.610 7.000 7.953 1.00 65.88 99 LYS A CA 1
ATOM 833 C C . LYS A 1 99 ? 12.514 5.783 7.769 1.00 65.88 99 LYS A C 1
ATOM 835 O O . LYS A 1 99 ? 12.945 5.218 8.764 1.00 65.88 99 LYS A O 1
ATOM 840 N N . ILE A 1 100 ? 12.738 5.347 6.529 1.00 61.66 100 ILE A N 1
ATOM 841 C CA . ILE A 1 100 ? 13.638 4.222 6.233 1.00 61.66 100 ILE A CA 1
ATOM 842 C C . ILE A 1 100 ? 15.100 4.671 6.306 1.00 61.66 100 ILE A C 1
ATOM 844 O O . ILE A 1 100 ? 15.932 3.907 6.767 1.00 61.66 100 ILE A O 1
ATOM 848 N N . LEU A 1 101 ? 15.417 5.894 5.865 1.00 56.56 101 LEU A N 1
ATOM 849 C CA . LEU A 1 101 ? 16.784 6.432 5.912 1.00 56.56 101 LEU A CA 1
ATOM 850 C C . LEU A 1 101 ? 17.244 6.834 7.324 1.00 56.56 101 LEU A C 1
ATOM 852 O O . LEU A 1 101 ? 18.438 7.007 7.539 1.00 56.56 101 LEU A O 1
ATOM 856 N N . GLU A 1 102 ? 16.314 7.019 8.260 1.00 54.69 102 GLU A N 1
ATOM 857 C CA . GLU A 1 102 ? 16.598 7.300 9.675 1.00 54.69 102 GLU A CA 1
ATOM 858 C C . GLU A 1 102 ? 16.809 6.028 10.527 1.00 54.69 102 GLU A C 1
ATOM 860 O O . GLU A 1 102 ? 17.047 6.149 11.730 1.00 54.69 102 GLU A O 1
ATOM 865 N N . GLN A 1 103 ? 16.718 4.829 9.932 1.00 45.56 103 GLN A N 1
ATOM 866 C CA . GLN A 1 103 ? 17.065 3.544 10.562 1.00 45.56 103 GLN A CA 1
ATOM 867 C C . GLN A 1 103 ? 18.455 3.073 10.138 1.00 45.56 103 GLN A C 1
ATOM 869 O O . GLN A 1 103 ? 19.139 2.491 11.009 1.00 45.56 103 GLN A O 1
#

Secondary structure (DSSP, 8-state):
--------HHHHHHHHHHHHHHHHHHS-------SSS----TTHHHHHHHHHHHHHTT--GGGHHHHHTT-THHHHTTS-SSPPPHHHHHHHHHHHHHHHHT-

Sequence (103 aa):
MIYFQILDSQKVREFIVINELFLKKLVKEETRESKRGRKRIVERWVILAIAIIARIEGIAWRKLEEKLSLCDFLIEEGWMKNIPSKSTFHVVWRVTESKILEQ

Radius of gyration: 13.73 Å; chains: 1; bounding box: 34×32×37 Å

Organism: NCBI:txid2876572

Foldseek 3Di:
DPPPPQDPLVVLVVQCVVCVVVLPVVDPDPPDPDPDDDDPCPQLSSLLSLLVSCVVSVHDLVCSLVSCVVNCVCCVVPNDVDRDDSVSSVVSNVVSVVVVVVD